Protein AF-A0AAE0YDT4-F1 (afdb_monomer_lite)

Sequence (155 aa):
MASEKLGVQFRASEGLGVQFRAPERLDVQFRASEIDLVYTSWSRETQCTFQGIREIRLQYMASEKLGVQFRESERLGVQFWASERLDVQFRASERLDVQFRAPERFGVHFMEQRDSVYISGHQSDLVTVHGIREIRCTVQGIGETWCTVQGTRET

Structure (mmCIF, N/CA/C/O backbone):
data_AF-A0AAE0YDT4-F1
#
_entry.id   AF-A0AAE0YDT4-F1
#
loop_
_atom_site.group_PDB
_atom_site.id
_atom_site.type_symbol
_atom_site.label_atom_id
_atom_site.label_alt_id
_atom_site.label_comp_id
_atom_site.label_asym_id
_atom_site.label_entity_id
_atom_site.label_seq_id
_atom_site.pdbx_PDB_ins_code
_atom_site.Cartn_x
_atom_site.Cartn_y
_atom_site.Cartn_z
_atom_site.occupancy
_atom_site.B_iso_or_equiv
_atom_site.auth_seq_id
_atom_site.auth_comp_id
_atom_site.auth_asym_id
_atom_site.auth_atom_id
_atom_site.pdbx_PDB_model_num
ATOM 1 N N . MET A 1 1 ? 27.800 11.459 -3.990 1.00 39.94 1 MET A N 1
ATOM 2 C CA . MET A 1 1 ? 26.543 12.217 -3.833 1.00 39.94 1 MET A CA 1
ATOM 3 C C . MET A 1 1 ? 25.911 11.753 -2.537 1.00 39.94 1 MET A C 1
ATOM 5 O O . MET A 1 1 ? 25.868 10.548 -2.325 1.00 39.94 1 MET A O 1
ATOM 9 N N . ALA A 1 2 ? 25.577 12.665 -1.624 1.00 44.59 2 ALA A N 1
ATOM 10 C CA . ALA A 1 2 ? 24.956 12.286 -0.359 1.00 44.59 2 ALA A CA 1
ATOM 11 C C . ALA A 1 2 ? 23.560 11.728 -0.647 1.00 44.59 2 ALA A C 1
ATOM 13 O O . ALA A 1 2 ? 22.778 12.378 -1.334 1.00 44.59 2 ALA A O 1
ATOM 14 N N . SER A 1 3 ? 23.293 10.516 -0.169 1.00 58.56 3 SER A N 1
ATOM 15 C CA . SER A 1 3 ? 21.971 9.911 -0.271 1.00 58.56 3 SER A CA 1
ATOM 16 C C . SER A 1 3 ? 21.029 10.608 0.704 1.00 58.56 3 SER A C 1
ATOM 18 O O . SER A 1 3 ? 21.270 10.590 1.914 1.00 58.56 3 SER A O 1
ATOM 20 N N . GLU A 1 4 ? 19.998 11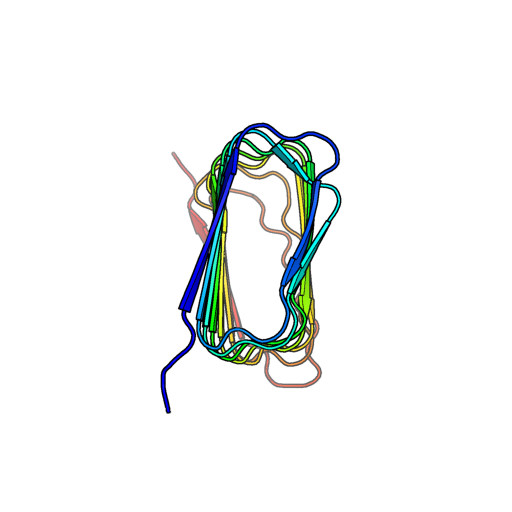.274 0.188 1.00 76.81 4 GLU A N 1
ATOM 21 C CA . GLU A 1 4 ? 19.039 11.998 1.017 1.00 76.81 4 GLU A CA 1
ATOM 22 C C . GLU A 1 4 ? 18.044 11.003 1.624 1.00 76.81 4 GLU A C 1
ATOM 24 O O . GLU A 1 4 ? 17.230 10.388 0.926 1.00 76.81 4 GLU A O 1
ATOM 29 N N . LYS A 1 5 ? 18.144 10.824 2.945 1.00 83.75 5 LYS A N 1
ATOM 30 C CA . LYS A 1 5 ? 17.207 10.028 3.736 1.00 83.75 5 LYS A CA 1
ATOM 31 C C . LYS A 1 5 ? 16.299 10.966 4.516 1.00 83.75 5 LYS A C 1
ATOM 33 O O . LYS A 1 5 ? 16.772 11.694 5.387 1.00 83.75 5 LYS A O 1
ATOM 38 N N . LEU A 1 6 ? 15.000 10.876 4.256 1.00 85.12 6 LEU A N 1
ATOM 39 C CA . LEU A 1 6 ? 13.982 11.618 4.985 1.00 85.12 6 LEU A CA 1
ATOM 40 C C . LEU A 1 6 ? 13.196 10.669 5.894 1.00 85.12 6 LEU A C 1
ATOM 42 O O . LEU A 1 6 ? 12.586 9.708 5.426 1.00 85.12 6 LEU A O 1
ATOM 46 N N . GLY A 1 7 ? 13.231 10.948 7.196 1.00 87.56 7 GLY A N 1
ATOM 47 C CA . GLY A 1 7 ? 12.431 10.264 8.208 1.00 87.56 7 GLY A CA 1
ATOM 48 C C . GLY A 1 7 ? 11.421 11.228 8.818 1.00 87.56 7 GLY A C 1
ATOM 49 O O . GLY A 1 7 ? 11.832 12.257 9.353 1.00 87.56 7 GLY A O 1
ATOM 50 N N . VAL A 1 8 ? 10.124 10.918 8.755 1.00 86.25 8 VAL A N 1
ATOM 51 C CA . VAL A 1 8 ? 9.072 11.778 9.329 1.00 86.25 8 VAL A CA 1
ATOM 52 C C . VAL A 1 8 ? 8.102 10.964 10.174 1.00 86.25 8 VAL A C 1
ATOM 54 O O . VAL A 1 8 ? 7.664 9.884 9.782 1.00 86.25 8 VAL A O 1
ATOM 57 N N . GLN A 1 9 ? 7.743 11.499 11.342 1.00 88.44 9 GLN A N 1
ATOM 58 C CA . GLN A 1 9 ? 6.729 10.913 12.208 1.00 88.44 9 GLN A CA 1
ATOM 59 C C . GLN A 1 9 ? 5.595 11.907 12.455 1.00 88.44 9 GLN A C 1
ATOM 61 O O . GLN A 1 9 ? 5.822 12.994 12.981 1.00 88.44 9 GLN A O 1
ATOM 66 N N . PHE A 1 10 ? 4.371 11.483 12.155 1.00 83.88 10 PHE A N 1
ATOM 67 C CA . PHE A 1 10 ? 3.139 12.182 12.507 1.00 83.88 10 PHE A CA 1
ATOM 68 C C . PHE A 1 10 ? 2.431 11.437 13.642 1.00 83.88 10 PHE A C 1
ATOM 70 O O . PHE A 1 10 ? 2.379 10.202 13.662 1.00 83.88 10 PHE A O 1
ATOM 77 N N . ARG A 1 11 ? 1.901 12.188 14.609 1.00 82.62 11 ARG A N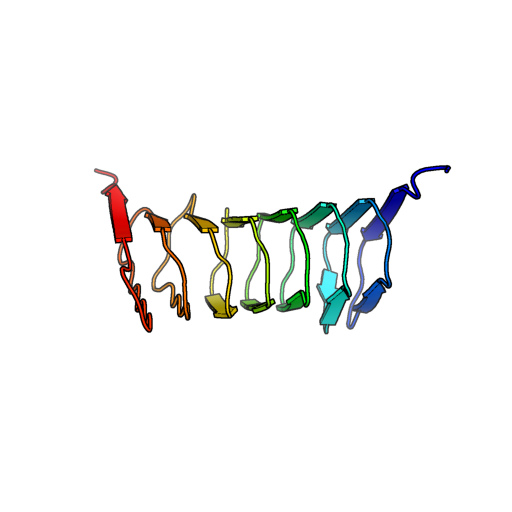 1
ATOM 78 C CA . ARG A 1 11 ? 1.121 11.666 15.738 1.00 82.62 11 ARG A CA 1
ATOM 79 C C . ARG A 1 11 ? -0.118 12.530 15.925 1.00 82.62 11 ARG A C 1
ATOM 81 O O . ARG A 1 11 ? 0.047 13.744 15.948 1.00 82.62 11 ARG A O 1
ATOM 88 N N . ALA A 1 12 ? -1.278 11.908 16.136 1.00 62.91 12 ALA A N 1
ATOM 89 C CA . ALA A 1 12 ? -2.517 12.570 16.557 1.00 62.91 12 ALA A CA 1
ATOM 90 C C . ALA A 1 12 ? -2.894 13.772 15.676 1.00 62.91 12 ALA A C 1
ATOM 92 O O . ALA A 1 12 ? -2.639 14.925 16.020 1.00 62.91 12 ALA A O 1
ATOM 93 N N . SER A 1 13 ? -3.489 13.489 14.519 1.00 67.88 13 SER A N 1
ATOM 94 C CA . SER A 1 13 ? -3.886 14.509 13.544 1.00 67.88 13 SER A CA 1
ATOM 95 C C . SER A 1 13 ? -5.227 14.162 12.913 1.00 67.88 13 SER A C 1
ATOM 97 O O . SER A 1 13 ? -5.415 13.020 12.502 1.00 67.88 13 SER A O 1
ATOM 99 N N . GLU A 1 14 ? -6.108 15.146 12.777 1.00 73.75 14 GLU A N 1
ATOM 100 C CA . GLU A 1 14 ? -7.319 15.051 11.957 1.00 73.75 14 GLU A CA 1
ATOM 101 C C . GLU A 1 14 ? -7.110 15.835 10.655 1.00 73.75 14 GLU A C 1
ATOM 103 O O . GLU A 1 14 ? -6.497 16.906 10.671 1.00 73.75 14 GLU A O 1
ATOM 108 N N . GLY A 1 15 ? -7.573 15.292 9.527 1.00 74.44 15 GLY A N 1
ATOM 109 C CA . GLY A 1 15 ? -7.519 15.967 8.225 1.00 74.44 15 GLY A CA 1
ATOM 110 C C . GLY A 1 15 ? -6.107 16.183 7.665 1.00 74.44 15 GLY A C 1
ATOM 111 O O . GLY A 1 15 ? -5.820 17.202 7.034 1.00 74.44 15 GLY A O 1
ATOM 112 N N . LEU A 1 16 ? -5.165 15.273 7.945 1.00 80.38 16 LEU A N 1
ATOM 113 C CA . LEU A 1 16 ? -3.773 15.468 7.532 1.00 80.38 16 LEU A CA 1
ATOM 114 C C . LEU A 1 16 ? -3.580 15.179 6.032 1.00 80.38 16 LEU A C 1
ATOM 116 O O . LEU A 1 16 ? -3.748 14.046 5.580 1.00 80.38 16 LEU A O 1
ATOM 120 N N . GLY A 1 17 ? -3.133 16.193 5.288 1.00 81.50 17 GLY A N 1
ATOM 121 C CA . GLY A 1 17 ? -2.629 16.064 3.920 1.00 81.50 17 GLY A CA 1
ATOM 122 C C . GLY A 1 17 ? -1.108 16.216 3.864 1.00 81.50 17 GLY A C 1
ATOM 123 O O . GLY A 1 17 ? -0.582 17.251 4.275 1.00 81.50 17 GLY A O 1
ATOM 124 N N . VAL A 1 18 ? -0.385 15.220 3.340 1.00 82.69 18 VAL A N 1
ATOM 125 C CA . VAL A 1 18 ? 1.085 15.278 3.205 1.00 82.69 18 VAL A CA 1
ATOM 126 C C . VAL A 1 18 ? 1.517 14.949 1.783 1.00 82.69 18 VAL A C 1
ATOM 128 O O . VAL A 1 18 ? 1.082 13.954 1.205 1.00 82.69 18 VAL A O 1
ATOM 131 N N . GLN A 1 19 ? 2.428 15.759 1.240 1.00 84.19 19 GLN A N 1
ATOM 132 C CA . GLN A 1 19 ? 3.096 15.491 -0.030 1.00 84.19 19 GLN A CA 1
ATOM 133 C C . GLN A 1 19 ? 4.610 15.371 0.174 1.00 84.19 19 GLN A C 1
ATOM 135 O O . GLN A 1 19 ? 5.264 16.320 0.602 1.00 84.19 19 GLN A O 1
ATOM 140 N N . PHE A 1 20 ? 5.174 14.227 -0.214 1.00 80.69 20 PHE A N 1
ATOM 141 C CA . PHE A 1 20 ? 6.618 14.009 -0.292 1.00 80.69 20 PHE A CA 1
ATOM 142 C C . PHE A 1 20 ? 7.082 14.058 -1.748 1.00 80.69 20 PHE A C 1
ATOM 144 O O . PHE A 1 20 ? 6.493 13.399 -2.612 1.00 80.69 20 PHE A O 1
ATOM 151 N N . ARG A 1 21 ? 8.142 14.830 -2.027 1.00 79.44 21 ARG A N 1
ATOM 152 C CA . ARG A 1 21 ? 8.740 14.926 -3.364 1.00 79.44 21 ARG A CA 1
ATOM 153 C C . ARG A 1 21 ? 10.189 14.457 -3.378 1.00 79.44 21 ARG A C 1
ATOM 155 O O . ARG A 1 21 ? 11.041 15.094 -2.777 1.00 79.44 21 ARG A O 1
ATOM 162 N N . ALA A 1 22 ? 10.432 13.383 -4.120 1.00 66.19 22 ALA A N 1
ATOM 163 C CA . ALA A 1 22 ? 11.746 12.925 -4.571 1.00 66.19 22 ALA A CA 1
ATOM 164 C C . ALA A 1 22 ? 12.853 12.646 -3.525 1.00 66.19 22 ALA A C 1
ATOM 166 O O . ALA A 1 22 ? 14.021 12.855 -3.853 1.00 66.19 22 ALA A O 1
ATOM 167 N N . PRO A 1 23 ? 12.568 12.126 -2.313 1.00 73.50 23 PRO A N 1
ATOM 168 C CA . PRO A 1 23 ? 13.639 11.585 -1.483 1.00 73.50 23 PRO A CA 1
ATOM 169 C C . PRO A 1 23 ? 14.200 10.304 -2.120 1.00 73.50 23 PRO A C 1
ATOM 171 O O . PRO A 1 23 ? 13.448 9.467 -2.629 1.00 73.50 23 PRO A O 1
ATOM 174 N N . GLU A 1 24 ? 15.517 10.102 -2.048 1.00 83.44 24 GLU A N 1
ATOM 175 C CA . GLU A 1 24 ? 16.099 8.819 -2.455 1.00 83.44 24 GLU A CA 1
ATOM 176 C C . GLU A 1 24 ? 15.590 7.704 -1.530 1.00 83.44 24 GLU A C 1
ATOM 178 O O . GLU A 1 24 ? 15.192 6.637 -2.002 1.00 83.44 24 GLU A O 1
ATOM 183 N N . ARG A 1 25 ? 15.516 7.980 -0.219 1.00 85.50 25 ARG A N 1
ATOM 184 C CA . ARG A 1 25 ? 14.902 7.091 0.774 1.00 85.50 25 ARG A CA 1
ATOM 185 C C . ARG A 1 25 ? 13.910 7.827 1.663 1.00 85.50 25 ARG A C 1
ATOM 187 O O . ARG A 1 25 ? 14.267 8.810 2.313 1.00 85.50 25 ARG A O 1
ATOM 194 N N . LEU A 1 26 ? 12.699 7.288 1.751 1.00 86.06 26 LEU A N 1
ATOM 195 C CA . LEU A 1 26 ? 11.616 7.811 2.577 1.00 86.06 26 LEU A CA 1
ATOM 196 C C . LEU A 1 26 ? 11.180 6.782 3.621 1.00 86.06 26 LEU A C 1
ATOM 198 O O . LEU A 1 26 ? 10.819 5.661 3.271 1.00 86.06 26 LEU A O 1
ATOM 202 N N . ASP A 1 27 ? 11.180 7.179 4.889 1.00 88.56 27 ASP A N 1
ATOM 203 C CA . ASP A 1 27 ? 10.601 6.410 5.993 1.00 88.56 27 ASP A CA 1
ATOM 204 C C . ASP A 1 27 ? 9.581 7.288 6.725 1.00 88.56 27 ASP A C 1
ATOM 206 O O . ASP A 1 27 ? 9.932 8.332 7.284 1.00 88.56 27 ASP A O 1
ATOM 210 N N . VAL A 1 28 ? 8.305 6.908 6.674 1.00 86.88 28 VAL A N 1
ATOM 211 C CA . VAL A 1 28 ? 7.219 7.701 7.262 1.00 86.88 28 VAL A CA 1
ATOM 212 C C . VAL A 1 28 ? 6.377 6.854 8.191 1.00 86.88 28 VAL A C 1
ATOM 214 O O . VAL A 1 28 ? 5.944 5.751 7.853 1.00 86.88 28 VAL A O 1
ATOM 217 N N . GLN A 1 29 ? 6.100 7.406 9.368 1.00 88.50 29 GLN A N 1
ATOM 218 C CA . GLN A 1 29 ? 5.248 6.775 10.363 1.00 88.50 29 GLN A CA 1
ATOM 219 C C . GLN A 1 29 ? 4.083 7.683 10.731 1.00 88.50 29 GLN A C 1
ATOM 221 O O . GLN A 1 29 ? 4.284 8.818 11.161 1.00 88.50 29 GLN A O 1
ATOM 226 N N . PHE A 1 30 ? 2.873 7.144 10.641 1.00 85.75 30 PHE A N 1
ATOM 227 C CA . PHE A 1 30 ? 1.648 7.792 11.088 1.00 85.75 30 PHE A CA 1
ATOM 228 C C . PHE A 1 30 ? 1.043 7.009 12.252 1.00 85.75 30 PHE A C 1
ATOM 230 O O . PHE A 1 30 ? 0.925 5.782 12.185 1.00 85.75 30 PHE A O 1
ATOM 237 N N . ARG A 1 31 ? 0.665 7.708 13.327 1.00 84.88 31 ARG A N 1
ATOM 238 C CA . ARG A 1 31 ? 0.027 7.105 14.505 1.00 84.88 31 ARG A CA 1
ATOM 239 C C . ARG A 1 31 ? -1.200 7.889 14.955 1.00 84.88 31 ARG A C 1
ATOM 241 O O . ARG A 1 31 ? -1.072 9.083 15.223 1.00 84.88 31 ARG A O 1
ATOM 248 N N . ALA A 1 32 ? -2.307 7.176 15.172 1.00 66.06 32 ALA A N 1
ATOM 249 C CA . ALA A 1 32 ? -3.550 7.704 15.736 1.00 66.06 32 ALA A CA 1
ATOM 250 C C . ALA A 1 32 ? -4.070 8.928 14.963 1.00 66.06 32 ALA A C 1
ATOM 252 O O . ALA A 1 32 ? -4.245 9.998 15.536 1.00 66.06 32 ALA A O 1
ATOM 253 N N . SER A 1 33 ? -4.244 8.788 13.650 1.00 67.38 33 SER A N 1
ATOM 254 C CA . SER A 1 33 ? -4.577 9.901 12.759 1.00 67.38 33 SER A CA 1
ATOM 255 C C . SER A 1 33 ? -5.792 9.584 11.886 1.00 67.38 33 SER A C 1
ATOM 257 O O . SER A 1 33 ? -5.991 8.438 11.484 1.00 67.38 33 SER A O 1
ATOM 259 N N . GLU A 1 34 ? -6.552 10.618 11.539 1.00 72.69 34 GLU A N 1
ATOM 260 C CA . GLU A 1 34 ? -7.398 10.660 10.345 1.00 72.69 34 GLU A CA 1
ATOM 261 C C . GLU A 1 34 ? -6.606 11.380 9.248 1.00 72.69 34 GLU A C 1
ATOM 263 O O . GLU A 1 34 ? -6.113 12.498 9.440 1.00 72.69 34 GLU A O 1
ATOM 268 N N . ILE A 1 35 ? -6.380 10.694 8.129 1.00 72.75 35 ILE A N 1
ATOM 269 C CA . ILE A 1 35 ? -5.452 11.141 7.090 1.00 72.75 35 ILE A CA 1
ATOM 270 C C . ILE A 1 35 ? -6.223 11.295 5.788 1.00 72.75 35 ILE A C 1
ATOM 272 O O . ILE A 1 35 ? -6.629 10.311 5.176 1.00 72.75 35 ILE A O 1
ATOM 276 N N . ASP A 1 36 ? -6.368 12.529 5.323 1.00 71.44 36 ASP A N 1
ATOM 277 C CA . ASP A 1 36 ? -7.122 12.804 4.101 1.00 71.44 36 ASP A CA 1
ATOM 278 C C . ASP A 1 36 ? -6.395 12.279 2.868 1.00 71.44 36 ASP A C 1
ATOM 280 O O . ASP A 1 36 ? -7.008 11.658 1.996 1.00 71.44 36 ASP A O 1
ATOM 284 N N . LEU A 1 37 ? -5.086 12.542 2.781 1.00 71.75 37 LEU A N 1
ATOM 285 C CA . LEU A 1 37 ? -4.266 12.115 1.656 1.00 71.75 37 LEU A CA 1
ATOM 286 C C . LEU A 1 37 ? -2.776 12.104 2.004 1.00 71.75 37 LEU A C 1
ATOM 288 O O . LEU A 1 37 ? -2.205 13.135 2.364 1.00 71.75 37 LEU A O 1
ATOM 292 N N . VAL A 1 38 ? -2.109 10.974 1.770 1.00 76.88 38 VAL A N 1
ATOM 293 C CA . VAL A 1 38 ? -0.650 10.974 1.577 1.00 76.88 38 VAL A CA 1
ATOM 294 C C . VAL A 1 38 ? -0.353 10.772 0.105 1.00 76.88 38 VAL A C 1
ATOM 296 O O . VAL A 1 38 ? -0.817 9.811 -0.514 1.00 76.88 38 VAL A O 1
ATOM 299 N N . TYR A 1 39 ? 0.447 11.684 -0.430 1.00 74.25 39 TYR A N 1
ATOM 300 C CA . TYR A 1 39 ? 0.966 11.620 -1.780 1.00 74.25 39 TYR A CA 1
ATOM 301 C C . TYR A 1 39 ? 2.487 11.524 -1.750 1.00 74.25 39 TYR A C 1
ATOM 303 O O . TYR A 1 39 ? 3.167 12.353 -1.138 1.00 74.25 39 TYR A O 1
ATOM 311 N N . THR A 1 40 ? 3.039 10.567 -2.487 1.00 70.31 40 THR A N 1
ATOM 312 C CA . THR A 1 40 ? 4.484 10.494 -2.721 1.00 70.31 40 THR A CA 1
ATOM 313 C C . THR A 1 40 ? 4.776 10.468 -4.214 1.00 70.31 40 THR A C 1
ATOM 315 O O . THR A 1 40 ? 4.218 9.650 -4.953 1.00 70.31 40 THR A O 1
ATOM 318 N N . SER A 1 41 ? 5.687 11.333 -4.663 1.00 73.25 41 SER A N 1
ATOM 319 C CA . SER A 1 41 ? 6.291 11.197 -5.993 1.00 73.25 41 SER A CA 1
ATOM 320 C C . SER A 1 41 ? 7.402 10.137 -5.994 1.00 73.25 41 SER A C 1
ATOM 322 O O . SER A 1 41 ? 7.656 9.517 -4.965 1.00 73.25 41 SER A O 1
ATOM 324 N N . TRP A 1 42 ? 8.087 9.985 -7.136 1.00 75.19 42 TRP A N 1
ATOM 325 C CA . TRP A 1 42 ? 9.192 9.038 -7.331 1.00 75.19 42 TRP A CA 1
ATOM 326 C C . TRP A 1 42 ? 10.181 9.003 -6.162 1.00 75.19 42 TRP A C 1
ATOM 328 O O . TRP A 1 42 ? 10.632 10.054 -5.714 1.00 75.19 42 TRP A O 1
ATOM 338 N N . SER A 1 43 ? 10.528 7.802 -5.711 1.00 76.88 43 SER A N 1
ATOM 339 C CA . SER A 1 43 ? 11.579 7.527 -4.731 1.00 76.88 43 SER A CA 1
ATOM 340 C C . SER A 1 43 ? 12.288 6.225 -5.094 1.00 76.88 43 SER A C 1
ATOM 342 O O . SER A 1 43 ? 11.716 5.358 -5.761 1.00 76.88 43 SER A O 1
ATOM 344 N N . ARG A 1 44 ? 13.519 6.038 -4.615 1.00 83.94 44 ARG A N 1
ATOM 345 C CA . ARG A 1 44 ? 14.180 4.740 -4.774 1.00 83.94 44 ARG A CA 1
ATOM 346 C C . ARG A 1 44 ? 13.582 3.707 -3.829 1.00 83.94 44 ARG A C 1
ATOM 348 O O . ARG A 1 44 ? 13.269 2.588 -4.216 1.00 83.94 44 ARG A O 1
ATOM 355 N N . GLU A 1 45 ? 13.419 4.104 -2.575 1.00 85.38 45 GLU A N 1
ATOM 356 C CA . GLU A 1 45 ? 12.885 3.245 -1.531 1.00 85.38 45 GLU A CA 1
ATOM 357 C C . GLU A 1 45 ? 11.920 4.032 -0.654 1.00 85.38 45 GLU A C 1
ATOM 359 O O . GLU A 1 45 ? 12.221 5.137 -0.191 1.00 85.38 45 GLU A O 1
ATOM 364 N N . THR A 1 46 ? 10.743 3.468 -0.418 1.00 85.75 46 THR A N 1
ATOM 365 C CA . THR A 1 46 ? 9.758 4.041 0.495 1.00 85.75 46 THR A CA 1
ATOM 366 C C . THR A 1 46 ? 9.228 2.983 1.435 1.00 85.75 46 THR A C 1
ATOM 368 O O . THR A 1 46 ? 8.772 1.924 1.012 1.00 85.75 46 THR A O 1
ATOM 371 N N . GLN A 1 47 ? 9.292 3.304 2.722 1.00 87.31 47 GLN A N 1
ATOM 372 C CA . GLN A 1 47 ? 8.684 2.543 3.796 1.00 87.31 47 GLN A CA 1
ATOM 373 C C . GLN A 1 47 ? 7.662 3.434 4.489 1.00 87.31 47 GLN A C 1
ATOM 375 O O . GLN A 1 47 ? 7.962 4.563 4.882 1.00 87.31 47 GLN A O 1
ATOM 380 N N . CYS A 1 48 ? 6.431 2.951 4.603 1.00 86.25 48 CYS A N 1
ATOM 381 C CA . CYS A 1 48 ? 5.364 3.669 5.286 1.00 86.25 48 CYS A CA 1
ATOM 382 C C . CYS A 1 48 ? 4.669 2.753 6.288 1.00 86.25 48 CYS A C 1
ATOM 384 O O . CYS A 1 48 ? 4.236 1.653 5.947 1.00 86.25 48 CYS A O 1
ATOM 386 N N . THR A 1 49 ? 4.556 3.219 7.530 1.00 88.19 49 THR A N 1
ATOM 387 C CA . THR A 1 49 ? 3.831 2.513 8.590 1.00 88.19 49 THR A CA 1
ATOM 388 C C . THR A 1 49 ? 2.675 3.361 9.092 1.00 88.19 49 THR A C 1
ATOM 390 O O . THR A 1 49 ? 2.862 4.501 9.515 1.00 88.19 49 THR A O 1
ATOM 393 N N . PHE A 1 50 ? 1.491 2.764 9.105 1.00 85.50 50 PHE A N 1
ATOM 394 C CA . PHE A 1 50 ? 0.253 3.362 9.582 1.00 85.50 50 PHE A CA 1
ATOM 395 C C . PHE A 1 50 ? -0.248 2.571 10.787 1.00 85.50 50 PHE A C 1
ATOM 397 O O . PHE A 1 50 ? -0.371 1.347 10.706 1.00 85.50 50 PHE A O 1
ATOM 404 N N . GLN A 1 51 ? -0.503 3.253 11.907 1.00 87.44 51 GLN A N 1
ATOM 405 C CA . GLN A 1 51 ? -0.984 2.622 13.134 1.00 87.44 51 GLN A CA 1
ATOM 406 C C . GLN A 1 51 ? -2.194 3.349 13.730 1.00 87.44 51 GLN A C 1
ATOM 408 O O . GL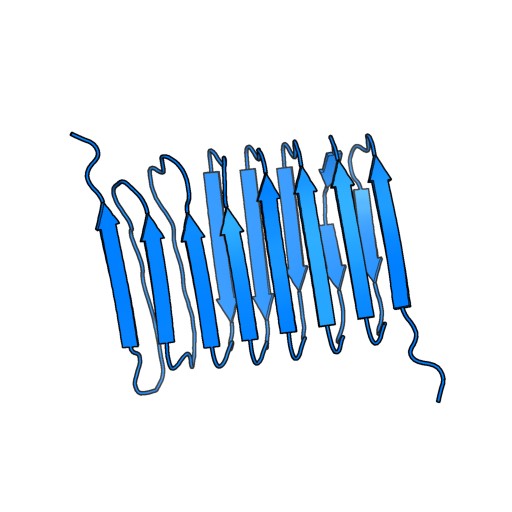N A 1 51 ? -2.100 4.542 14.021 1.00 87.44 51 GLN A O 1
ATOM 413 N N . GLY A 1 52 ? -3.288 2.623 13.978 1.00 83.00 52 GLY A N 1
ATOM 414 C CA . GLY A 1 52 ? -4.496 3.164 14.610 1.00 83.00 52 GLY A CA 1
ATOM 415 C C . GLY A 1 52 ? -5.159 4.250 13.762 1.00 83.00 52 GLY A C 1
ATOM 416 O O . GLY A 1 52 ? -5.388 5.356 14.245 1.00 83.00 52 GLY A O 1
ATOM 417 N N . ILE A 1 53 ? -5.372 3.973 12.476 1.00 82.06 53 ILE A N 1
ATOM 418 C CA . ILE A 1 53 ? -5.877 4.946 11.498 1.00 82.06 53 ILE A CA 1
ATOM 419 C C . ILE A 1 53 ? -7.355 4.690 11.213 1.00 82.06 53 ILE A C 1
ATOM 421 O O . ILE A 1 53 ? -7.713 3.614 10.745 1.00 82.06 53 ILE A O 1
ATOM 425 N N . ARG A 1 54 ? -8.230 5.671 11.441 1.00 79.00 54 ARG A N 1
ATOM 426 C CA . ARG A 1 54 ? -9.667 5.475 11.174 1.00 79.00 54 ARG A CA 1
ATOM 427 C C . ARG A 1 54 ? -9.979 5.514 9.685 1.00 79.00 54 ARG A C 1
ATOM 429 O O . ARG A 1 54 ? -10.523 4.557 9.142 1.00 79.00 54 ARG A O 1
ATOM 436 N N . GLU A 1 55 ? -9.575 6.584 9.011 1.00 80.25 55 GLU A N 1
ATOM 437 C CA . GLU A 1 55 ? -9.733 6.726 7.566 1.00 80.25 55 GLU A CA 1
ATOM 438 C C . GLU A 1 55 ? -8.432 7.187 6.923 1.00 80.25 55 GLU A C 1
ATOM 440 O O . GLU A 1 55 ? -7.722 8.044 7.462 1.00 80.25 55 GLU A O 1
ATOM 445 N N . ILE A 1 56 ? -8.125 6.593 5.768 1.00 79.31 56 ILE A N 1
ATOM 446 C CA . ILE A 1 56 ? -7.013 7.038 4.943 1.00 79.31 56 ILE A CA 1
ATOM 447 C C . ILE A 1 56 ? -7.241 6.859 3.451 1.00 79.31 56 ILE A C 1
ATOM 449 O O . ILE A 1 56 ? -7.738 5.822 2.996 1.00 79.31 56 ILE A O 1
ATOM 453 N N . ARG A 1 57 ? -6.777 7.857 2.689 1.00 81.56 57 ARG A N 1
ATOM 454 C CA . ARG A 1 57 ? -6.525 7.723 1.252 1.00 81.56 57 ARG A CA 1
ATOM 455 C C . ARG A 1 57 ? -5.042 7.853 0.951 1.00 81.56 57 ARG A C 1
ATOM 457 O O . ARG A 1 57 ? -4.379 8.792 1.385 1.00 81.56 57 ARG A O 1
ATOM 464 N N . LEU A 1 58 ? -4.517 6.905 0.186 1.00 78.25 58 LEU A N 1
ATOM 465 C CA . LEU A 1 58 ? -3.109 6.891 -0.202 1.00 78.25 58 LEU A CA 1
ATOM 466 C C . LEU A 1 58 ? -2.961 6.834 -1.710 1.00 78.25 58 LEU A C 1
ATOM 468 O O . LEU A 1 58 ? -3.618 6.031 -2.375 1.00 78.25 58 LEU A O 1
ATOM 472 N N . GLN A 1 59 ? -2.053 7.661 -2.223 1.00 80.88 59 GLN A N 1
ATOM 473 C CA . GLN A 1 59 ? -1.636 7.638 -3.617 1.00 80.88 59 GLN A CA 1
ATOM 474 C C . GLN A 1 59 ? -0.111 7.624 -3.702 1.00 80.88 59 GLN A C 1
ATOM 476 O O . GLN A 1 59 ? 0.562 8.615 -3.413 1.00 80.88 59 GLN A O 1
ATOM 481 N N . TYR A 1 60 ? 0.427 6.489 -4.138 1.00 76.38 60 TYR A N 1
ATOM 482 C CA . TYR A 1 60 ? 1.851 6.326 -4.420 1.00 76.38 60 TYR A CA 1
ATOM 483 C C . TYR A 1 60 ? 2.045 6.273 -5.930 1.00 76.38 60 TYR A C 1
ATOM 485 O O . TYR A 1 60 ? 1.432 5.431 -6.583 1.00 76.38 60 TYR A O 1
ATOM 493 N N . MET A 1 61 ? 2.861 7.178 -6.482 1.00 70.94 61 MET A N 1
ATOM 494 C CA . MET A 1 61 ? 2.965 7.346 -7.937 1.00 70.94 61 MET A CA 1
ATOM 495 C C . MET A 1 61 ? 4.101 6.579 -8.613 1.00 70.94 61 MET A C 1
ATOM 497 O O . MET A 1 61 ? 3.933 6.188 -9.763 1.00 70.94 61 MET A O 1
ATOM 501 N N . ALA A 1 62 ? 5.260 6.437 -7.962 1.00 67.50 62 ALA A N 1
ATOM 502 C CA . ALA A 1 62 ? 6.371 5.661 -8.508 1.00 67.50 62 ALA A CA 1
ATOM 503 C C . ALA A 1 62 ? 7.404 5.300 -7.433 1.00 67.50 62 ALA A C 1
ATOM 505 O O . ALA A 1 62 ? 7.775 6.157 -6.630 1.00 67.50 62 ALA A O 1
ATOM 506 N N . SER A 1 63 ? 7.905 4.063 -7.437 1.00 72.25 63 SER A N 1
ATOM 507 C CA . SER A 1 63 ? 9.064 3.662 -6.624 1.00 72.25 63 SER A CA 1
ATOM 508 C C . SER A 1 63 ? 9.730 2.390 -7.155 1.00 72.25 63 SER A C 1
ATOM 510 O O . SER A 1 63 ? 9.019 1.488 -7.599 1.00 72.25 63 SER A O 1
ATOM 512 N N . GLU A 1 64 ? 11.063 2.263 -7.058 1.00 79.94 64 GLU A N 1
ATOM 513 C CA . GLU A 1 64 ? 11.720 0.956 -7.290 1.00 79.94 64 GLU A CA 1
ATOM 514 C C . GLU A 1 64 ? 11.242 -0.057 -6.230 1.00 79.94 64 GLU A C 1
ATOM 516 O O . GLU A 1 64 ? 10.924 -1.205 -6.545 1.00 79.94 64 GLU A O 1
ATOM 521 N N . LYS A 1 65 ? 11.157 0.368 -4.959 1.00 83.06 65 LYS A N 1
ATOM 522 C CA . LYS A 1 65 ? 10.717 -0.476 -3.840 1.00 83.06 65 LYS A CA 1
ATOM 523 C C . LYS A 1 65 ? 9.788 0.265 -2.894 1.00 83.06 65 LYS A C 1
ATOM 525 O O . LYS A 1 65 ? 10.211 1.179 -2.181 1.00 83.06 65 LYS A O 1
ATOM 530 N N . LEU A 1 66 ? 8.560 -0.227 -2.796 1.00 84.19 66 LEU A N 1
ATOM 531 C CA . LEU A 1 66 ? 7.559 0.287 -1.875 1.00 84.19 66 LEU A CA 1
ATOM 532 C C . LEU A 1 66 ? 7.130 -0.794 -0.880 1.00 84.19 66 LEU A C 1
ATOM 534 O O . LEU A 1 66 ? 6.593 -1.831 -1.263 1.00 84.19 66 LEU A O 1
ATOM 538 N N . GLY A 1 67 ? 7.374 -0.530 0.403 1.00 85.19 67 GLY A N 1
ATOM 539 C CA . GLY A 1 67 ? 6.844 -1.302 1.520 1.00 85.19 67 GLY A CA 1
ATOM 540 C C . GLY A 1 67 ? 5.806 -0.487 2.281 1.00 85.19 67 GLY A C 1
ATOM 541 O O . GLY A 1 67 ? 6.090 0.631 2.723 1.00 85.19 67 GLY A O 1
ATOM 542 N N . VAL A 1 68 ? 4.603 -1.035 2.448 1.00 84.38 68 VAL A N 1
ATOM 543 C CA . VAL A 1 68 ? 3.551 -0.382 3.236 1.00 84.38 68 VAL A CA 1
ATOM 544 C C . VAL A 1 68 ? 2.960 -1.340 4.255 1.00 84.38 68 VAL A C 1
ATOM 546 O O . VAL A 1 68 ? 2.539 -2.447 3.923 1.00 84.38 68 VAL A O 1
ATOM 549 N N . GLN A 1 69 ? 2.895 -0.893 5.508 1.00 86.19 69 GLN A N 1
ATOM 550 C CA . GLN A 1 69 ? 2.314 -1.661 6.598 1.00 86.19 69 GLN A CA 1
ATOM 551 C C . GLN A 1 69 ? 1.186 -0.897 7.288 1.00 86.19 69 GLN A C 1
ATOM 553 O O . GLN A 1 69 ? 1.380 0.216 7.777 1.00 86.19 69 GLN A O 1
ATOM 558 N N . PHE A 1 70 ? 0.037 -1.558 7.415 1.00 82.44 70 PHE A N 1
ATOM 559 C CA . PHE A 1 70 ? -1.113 -1.075 8.172 1.00 82.44 70 PHE A CA 1
ATOM 560 C C . PHE A 1 70 ? -1.339 -1.944 9.407 1.00 82.44 70 PHE A C 1
ATOM 562 O O . PHE A 1 70 ? -1.499 -3.169 9.318 1.00 82.44 70 PHE A O 1
ATOM 569 N N . ARG A 1 71 ? -1.340 -1.301 10.574 1.00 83.00 71 ARG A N 1
ATOM 570 C CA . ARG A 1 71 ? -1.612 -1.906 11.878 1.00 83.00 71 ARG A CA 1
ATOM 571 C C . ARG A 1 71 ? -2.834 -1.218 12.471 1.00 83.00 71 ARG A C 1
ATOM 573 O O . ARG A 1 71 ? -2.715 -0.085 12.907 1.00 83.00 71 ARG A O 1
ATOM 580 N N . GLU A 1 72 ? -3.973 -1.901 12.493 1.00 77.50 72 GLU A N 1
ATOM 581 C CA . GLU A 1 72 ? -5.242 -1.363 13.009 1.00 77.50 72 GLU A CA 1
ATOM 582 C C . GLU A 1 72 ? -5.726 -0.167 12.182 1.00 77.50 72 GLU A C 1
ATOM 584 O O . GLU A 1 72 ? -5.290 0.976 12.339 1.00 77.50 72 GLU A O 1
ATOM 589 N N . SER A 1 73 ? -6.612 -0.444 11.231 1.00 74.38 73 SER A N 1
ATOM 590 C CA . SER A 1 73 ? -7.285 0.585 10.448 1.00 74.38 73 SER A CA 1
ATOM 591 C C . SER A 1 73 ? -8.777 0.288 10.312 1.00 74.38 73 SER A C 1
ATOM 593 O O . SER A 1 73 ? -9.169 -0.870 10.321 1.00 74.38 73 SER A O 1
ATOM 595 N N . GLU A 1 74 ? -9.648 1.287 10.210 1.00 71.75 74 GLU A N 1
ATOM 596 C CA . GLU A 1 74 ? -11.084 1.009 10.012 1.00 71.75 74 GLU A CA 1
ATOM 597 C C . GLU A 1 74 ? -11.414 0.994 8.517 1.00 71.75 74 GLU A C 1
ATOM 599 O O . GLU A 1 74 ? -11.892 -0.012 7.985 1.00 71.75 74 GLU A O 1
ATOM 604 N N . ARG A 1 75 ? -11.111 2.090 7.810 1.00 74.31 75 ARG A N 1
ATOM 605 C CA . ARG A 1 75 ? -11.429 2.275 6.389 1.00 74.31 75 ARG A CA 1
ATOM 606 C C . ARG A 1 75 ? -10.209 2.722 5.606 1.00 74.31 75 ARG A C 1
ATOM 608 O O . ARG A 1 75 ? -9.597 3.745 5.904 1.00 74.31 75 ARG A O 1
ATOM 615 N N . LEU A 1 76 ? -9.901 1.976 4.556 1.00 73.50 76 LEU A N 1
ATOM 616 C CA . LEU A 1 76 ? -8.695 2.200 3.784 1.00 73.50 76 LEU A CA 1
ATOM 617 C C . LEU A 1 76 ? -8.982 2.203 2.284 1.00 73.50 76 LEU A C 1
ATOM 619 O O . LEU A 1 76 ? -9.501 1.222 1.754 1.00 73.50 76 LEU A O 1
ATOM 623 N N . GLY A 1 77 ? -8.621 3.298 1.616 1.00 75.88 77 GLY A N 1
ATOM 624 C CA . GLY A 1 77 ? -8.604 3.401 0.159 1.00 75.88 77 GLY A CA 1
ATOM 625 C C . GLY A 1 77 ? -7.182 3.649 -0.329 1.00 75.88 77 GLY A C 1
ATOM 626 O O . GLY A 1 77 ? -6.602 4.692 -0.029 1.00 75.88 77 GLY A O 1
ATOM 627 N N . VAL A 1 78 ? -6.595 2.715 -1.075 1.00 74.44 78 VAL A N 1
ATOM 628 C CA . VAL A 1 78 ? -5.197 2.849 -1.510 1.00 74.44 78 VAL A CA 1
ATOM 629 C C . VAL A 1 78 ? -5.043 2.608 -2.994 1.00 74.44 78 VAL A C 1
ATOM 631 O O . VAL A 1 78 ? -5.551 1.634 -3.543 1.00 74.44 78 VAL A O 1
ATOM 634 N N . GLN A 1 79 ? -4.295 3.503 -3.631 1.00 76.19 79 GLN A N 1
ATOM 635 C CA . GLN A 1 79 ? -3.903 3.386 -5.021 1.00 76.19 79 GLN A CA 1
ATOM 636 C C . GLN A 1 79 ? -2.384 3.402 -5.138 1.00 76.19 79 GLN A C 1
ATOM 638 O O . GLN A 1 79 ? -1.716 4.370 -4.763 1.00 76.19 79 GLN A O 1
ATOM 643 N N . PHE A 1 80 ? -1.851 2.324 -5.698 1.00 74.75 80 PHE A N 1
ATOM 644 C CA . PHE A 1 80 ? -0.440 2.196 -6.026 1.00 74.75 80 PHE A CA 1
ATOM 645 C C . PHE A 1 80 ? -0.267 2.257 -7.536 1.00 74.75 80 PHE A C 1
ATOM 647 O O . PHE A 1 80 ? -0.881 1.473 -8.260 1.00 74.75 80 PHE A O 1
ATOM 654 N N . TRP A 1 81 ? 0.579 3.165 -8.004 1.00 73.19 81 TRP A N 1
ATOM 655 C CA . TRP A 1 81 ? 0.928 3.321 -9.407 1.00 73.19 81 TRP A CA 1
ATOM 656 C C . TRP A 1 81 ? 2.417 3.029 -9.606 1.00 73.19 81 TRP A C 1
ATOM 658 O O . TRP A 1 81 ? 3.244 3.480 -8.817 1.00 73.19 81 TRP A O 1
ATOM 668 N N . ALA A 1 82 ? 2.725 2.273 -10.664 1.00 62.72 82 ALA A N 1
ATOM 669 C CA . ALA A 1 82 ? 4.056 2.088 -11.244 1.00 62.72 82 ALA A CA 1
ATOM 670 C C . ALA A 1 82 ? 5.179 1.819 -10.222 1.00 62.72 82 ALA A C 1
ATOM 672 O O . ALA A 1 82 ? 5.979 2.698 -9.897 1.00 62.72 82 ALA A O 1
ATOM 673 N N . SER A 1 83 ? 5.276 0.581 -9.734 1.00 68.38 83 SER A N 1
ATOM 674 C CA . SER A 1 83 ? 6.397 0.154 -8.890 1.00 68.38 83 SER A CA 1
ATOM 675 C C . SER A 1 83 ? 7.006 -1.149 -9.391 1.00 68.38 83 SER A C 1
ATOM 677 O O . SER A 1 83 ? 6.277 -2.081 -9.718 1.00 68.38 83 SER A O 1
ATOM 679 N N . GLU A 1 84 ? 8.338 -1.242 -9.428 1.00 73.06 84 GLU A N 1
ATOM 680 C CA . GLU A 1 84 ? 8.999 -2.508 -9.781 1.00 73.06 84 GLU A CA 1
ATOM 681 C C . GLU A 1 84 ? 8.687 -3.586 -8.732 1.00 73.06 84 GLU A C 1
ATOM 683 O O . GLU A 1 84 ? 8.427 -4.746 -9.064 1.00 73.06 84 GLU A O 1
ATOM 688 N N . ARG A 1 85 ? 8.700 -3.209 -7.443 1.00 76.31 85 ARG A N 1
ATOM 689 C CA . ARG A 1 85 ? 8.406 -4.111 -6.325 1.00 76.31 85 ARG A CA 1
ATOM 690 C C . ARG A 1 85 ? 7.555 -3.449 -5.259 1.00 76.31 85 ARG A C 1
ATOM 692 O O . ARG A 1 85 ? 7.980 -2.496 -4.605 1.00 76.31 85 ARG A O 1
ATOM 699 N N . LEU A 1 86 ? 6.409 -4.067 -5.011 1.00 78.19 86 LEU A N 1
ATOM 700 C CA . LEU A 1 86 ? 5.456 -3.640 -4.003 1.00 78.19 86 LEU A CA 1
ATOM 701 C C . LEU A 1 86 ? 5.170 -4.762 -3.002 1.00 78.19 86 LEU A C 1
ATOM 703 O O . LEU A 1 86 ? 4.748 -5.850 -3.389 1.00 78.19 86 LEU A O 1
ATOM 707 N N . ASP A 1 87 ? 5.375 -4.483 -1.718 1.00 80.88 87 ASP A N 1
ATOM 708 C CA . ASP A 1 87 ? 4.955 -5.350 -0.614 1.00 80.88 87 ASP A CA 1
ATOM 709 C C . ASP A 1 87 ? 4.005 -4.574 0.301 1.00 80.88 87 ASP A C 1
ATOM 711 O O . ASP A 1 87 ? 4.346 -3.507 0.825 1.00 80.88 87 ASP A O 1
ATOM 715 N N . VAL A 1 88 ? 2.790 -5.097 0.464 1.00 78.56 88 VAL A N 1
ATOM 716 C CA . VAL A 1 88 ? 1.760 -4.482 1.301 1.00 78.56 88 VAL A CA 1
ATOM 717 C C . VAL A 1 88 ? 1.260 -5.477 2.333 1.00 78.56 88 VAL A C 1
ATOM 719 O O . VAL A 1 88 ? 0.771 -6.561 2.008 1.00 78.56 88 VAL A O 1
ATOM 722 N N . GLN A 1 89 ? 1.327 -5.071 3.598 1.00 79.31 89 GLN A N 1
ATOM 723 C CA . GLN A 1 89 ? 0.907 -5.887 4.729 1.00 79.31 89 GLN A CA 1
ATOM 724 C C . GLN A 1 89 ? -0.229 -5.227 5.500 1.00 79.31 89 GLN A C 1
ATOM 726 O O . GLN A 1 89 ? -0.114 -4.096 5.981 1.00 79.31 89 GLN A O 1
ATOM 731 N N . PHE A 1 90 ? -1.299 -5.989 5.703 1.00 76.31 90 PHE A N 1
ATOM 732 C CA . PHE A 1 90 ? -2.458 -5.595 6.489 1.00 76.31 90 PHE A CA 1
ATOM 733 C C . PHE A 1 90 ? -2.598 -6.519 7.697 1.00 76.31 90 PHE A C 1
ATOM 735 O O . PHE A 1 90 ? -2.848 -7.715 7.537 1.00 76.31 90 PHE A O 1
ATOM 742 N N . ARG A 1 91 ? -2.479 -5.969 8.913 1.00 74.88 91 ARG A N 1
ATOM 743 C CA . ARG A 1 91 ? -2.789 -6.717 10.144 1.00 74.88 91 ARG A CA 1
ATOM 744 C C . ARG A 1 91 ? -4.281 -6.678 10.454 1.00 74.88 91 ARG A C 1
ATOM 746 O O . ARG A 1 91 ? -4.986 -7.602 10.080 1.00 74.88 91 ARG A O 1
ATOM 753 N N . ALA A 1 92 ? -4.797 -5.563 10.953 1.00 67.00 92 ALA A N 1
ATOM 754 C CA . ALA A 1 92 ? -6.211 -5.389 11.303 1.00 67.00 92 ALA A CA 1
ATOM 755 C C . ALA A 1 92 ? -6.837 -4.251 10.472 1.00 67.00 92 ALA A C 1
ATOM 757 O O . ALA A 1 92 ? -6.285 -3.154 10.459 1.00 67.00 92 ALA A O 1
ATOM 758 N N . SER A 1 93 ? -7.921 -4.519 9.736 1.00 65.56 93 SER A N 1
ATOM 759 C CA . SER A 1 93 ? -8.617 -3.589 8.836 1.00 65.56 93 SER A CA 1
ATOM 760 C C . SER A 1 93 ? -10.070 -4.019 8.619 1.00 65.56 93 SER A C 1
ATOM 762 O O . SER A 1 93 ? -10.296 -5.111 8.107 1.00 65.56 93 SER A O 1
ATOM 764 N N . GLU A 1 94 ? -11.061 -3.191 8.942 1.00 64.44 94 GLU A N 1
ATOM 765 C CA . GLU A 1 94 ? -12.468 -3.595 8.747 1.00 64.44 94 GLU A CA 1
ATOM 766 C C . GLU A 1 94 ? -12.910 -3.511 7.282 1.00 64.44 94 GLU A C 1
ATOM 768 O O . GLU A 1 94 ? -13.541 -4.429 6.758 1.00 64.44 94 GLU A O 1
ATOM 773 N N . ARG A 1 95 ? -12.568 -2.416 6.591 1.00 68.38 95 ARG A N 1
ATOM 774 C CA . ARG A 1 95 ? -12.911 -2.185 5.182 1.00 68.38 95 ARG A CA 1
ATOM 775 C C . ARG A 1 95 ? -11.706 -1.745 4.376 1.00 68.38 95 ARG A C 1
ATOM 777 O O . ARG A 1 95 ? -11.000 -0.810 4.752 1.00 68.38 95 ARG A O 1
ATOM 784 N N . LEU A 1 96 ? -11.526 -2.399 3.235 1.00 68.12 96 LEU A N 1
ATOM 785 C CA . LEU A 1 96 ? -10.363 -2.223 2.393 1.00 68.12 96 LEU A CA 1
ATOM 786 C C . LEU A 1 96 ? -10.748 -2.170 0.914 1.00 68.12 96 LEU A C 1
ATOM 788 O O . LEU A 1 96 ? -11.331 -3.117 0.390 1.00 68.12 96 LEU A O 1
ATOM 792 N N . ASP A 1 97 ? -10.343 -1.095 0.251 1.00 69.88 97 ASP A N 1
ATOM 79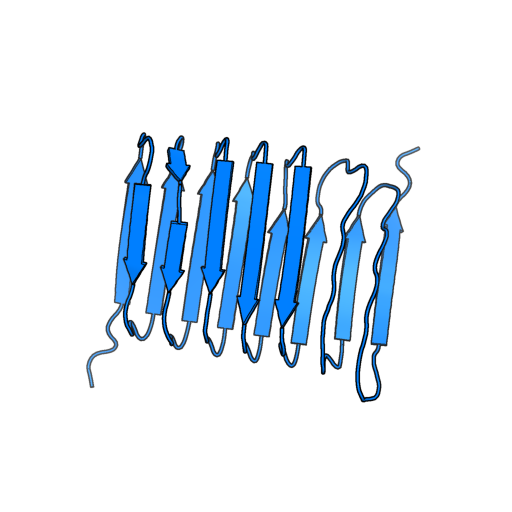3 C CA . ASP A 1 97 ? -10.333 -0.973 -1.202 1.00 69.88 97 ASP A CA 1
ATOM 794 C C . ASP A 1 97 ? -8.899 -0.672 -1.656 1.00 69.88 97 ASP A C 1
ATOM 796 O O . ASP A 1 97 ? -8.322 0.358 -1.290 1.00 69.88 97 ASP A O 1
ATOM 800 N N . VAL A 1 98 ? -8.290 -1.601 -2.400 1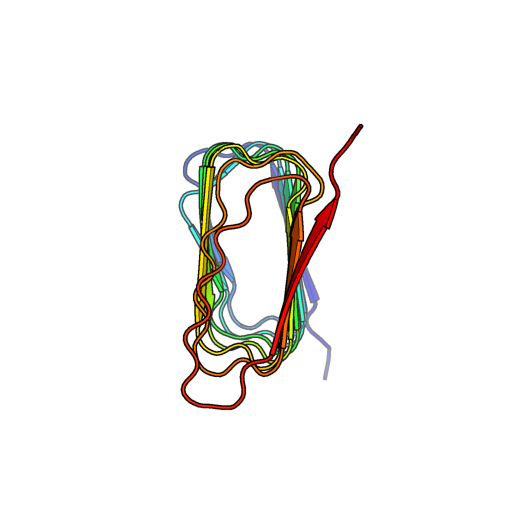.00 69.38 98 VAL A N 1
ATOM 801 C CA . VAL A 1 98 ? -6.923 -1.444 -2.906 1.00 69.38 98 VAL A CA 1
ATOM 802 C C . VAL A 1 98 ? -6.898 -1.646 -4.406 1.00 69.38 98 VAL A C 1
ATOM 804 O O . VAL A 1 98 ? -7.293 -2.679 -4.943 1.00 69.38 98 VAL A O 1
ATOM 807 N N . GLN A 1 99 ? -6.344 -0.659 -5.093 1.00 69.12 99 GLN A N 1
ATOM 808 C CA . GLN A 1 99 ? -6.095 -0.726 -6.516 1.00 69.12 99 GLN A CA 1
ATOM 809 C C . GLN A 1 99 ? -4.596 -0.651 -6.792 1.00 69.12 99 GLN A C 1
ATOM 811 O O . GLN A 1 99 ? -3.898 0.245 -6.315 1.00 69.12 99 GLN A O 1
ATOM 816 N N . PHE A 1 100 ? -4.117 -1.572 -7.623 1.00 69.62 100 PHE A N 1
ATOM 817 C CA . PHE A 1 100 ? -2.743 -1.605 -8.092 1.00 69.62 100 PHE A CA 1
ATOM 818 C C . PHE A 1 100 ? -2.733 -1.332 -9.598 1.00 69.62 100 PHE A C 1
ATOM 820 O O . PHE A 1 100 ? -3.459 -1.951 -10.371 1.00 69.62 100 PHE A O 1
ATOM 827 N N . ARG A 1 101 ? -1.932 -0.377 -10.058 1.00 67.75 101 ARG A N 1
ATOM 828 C CA . ARG A 1 101 ? -1.809 -0.054 -11.483 1.00 67.75 101 ARG A CA 1
ATOM 829 C C . ARG A 1 101 ? -0.353 -0.158 -11.902 1.00 67.75 101 ARG A C 1
ATOM 831 O O . ARG A 1 101 ? 0.475 0.628 -11.454 1.00 67.75 101 ARG A O 1
ATOM 838 N N . ALA A 1 102 ? -0.073 -1.129 -12.770 1.00 62.19 102 ALA A N 1
ATOM 839 C CA . ALA A 1 102 ? 1.241 -1.385 -13.350 1.00 62.19 102 ALA A CA 1
ATOM 840 C C . ALA A 1 102 ? 2.403 -1.648 -12.366 1.00 62.19 102 ALA A C 1
ATOM 842 O O . ALA A 1 102 ? 3.480 -1.087 -12.568 1.00 62.19 102 ALA A O 1
ATOM 843 N N . PRO A 1 103 ? 2.256 -2.471 -11.307 1.00 64.06 103 PRO A N 1
ATOM 844 C CA . PRO A 1 103 ? 3.431 -3.047 -10.673 1.00 64.06 103 PRO A CA 1
ATOM 845 C C . PRO A 1 103 ? 3.947 -4.260 -11.462 1.00 64.06 103 PRO A C 1
ATOM 847 O O . PRO A 1 103 ? 3.155 -5.141 -11.807 1.00 64.06 103 PRO A O 1
ATOM 850 N N . GLU A 1 104 ? 5.264 -4.341 -11.681 1.00 66.88 104 GLU A N 1
ATOM 851 C CA . GLU A 1 104 ? 5.890 -5.529 -12.293 1.00 66.88 104 GLU A CA 1
ATOM 852 C C . GLU A 1 104 ? 5.738 -6.748 -11.369 1.00 66.88 104 GLU A C 1
ATOM 854 O O . GLU A 1 104 ? 5.369 -7.842 -11.801 1.00 66.88 104 GLU A O 1
ATOM 859 N N . ARG A 1 105 ? 5.969 -6.552 -10.062 1.00 69.19 105 ARG A N 1
ATOM 860 C CA . ARG A 1 105 ? 5.790 -7.573 -9.020 1.00 69.19 105 ARG A CA 1
ATOM 861 C C . ARG A 1 105 ? 5.101 -6.988 -7.797 1.00 69.19 105 ARG A C 1
ATOM 863 O O . ARG A 1 105 ? 5.565 -5.980 -7.256 1.00 69.19 105 ARG A O 1
ATOM 870 N N . PHE A 1 106 ? 4.052 -7.652 -7.305 1.00 71.44 106 PHE A N 1
ATOM 871 C CA . PHE A 1 106 ? 3.432 -7.254 -6.043 1.00 71.44 106 PHE A CA 1
ATOM 872 C C . PHE A 1 106 ? 2.984 -8.429 -5.167 1.00 71.44 106 PHE A C 1
ATOM 874 O O . PHE A 1 106 ? 2.476 -9.444 -5.642 1.00 71.44 106 PHE A O 1
ATOM 881 N N . GLY A 1 107 ? 3.172 -8.268 -3.859 1.00 69.19 107 GLY A N 1
ATOM 882 C CA . GLY A 1 107 ? 2.679 -9.174 -2.826 1.00 69.19 107 GLY A CA 1
ATOM 883 C C . GLY A 1 107 ? 1.726 -8.445 -1.889 1.00 69.19 107 GLY A C 1
ATOM 884 O O . GLY A 1 107 ? 1.986 -7.305 -1.497 1.00 69.19 107 GLY 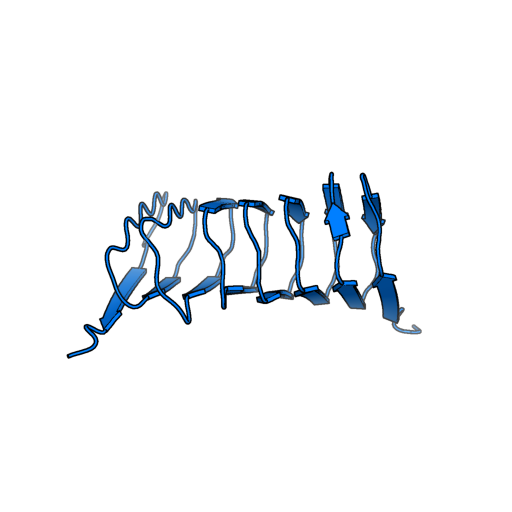A O 1
ATOM 885 N N . VAL A 1 108 ? 0.615 -9.097 -1.537 1.00 72.44 108 VAL A N 1
ATOM 886 C CA . VAL A 1 108 ? -0.329 -8.581 -0.542 1.00 72.44 108 VAL A CA 1
ATOM 887 C C . VAL A 1 108 ? -0.585 -9.641 0.520 1.00 72.44 108 VAL A C 1
ATOM 889 O O . VAL A 1 108 ? -1.047 -10.747 0.231 1.00 72.44 108 VAL A O 1
ATOM 892 N N . HIS A 1 109 ? -0.319 -9.285 1.773 1.00 70.50 109 HIS A N 1
ATOM 893 C CA . HIS A 1 109 ? -0.461 -10.187 2.911 1.00 70.50 109 HIS A CA 1
ATOM 894 C C . HIS A 1 109 ? -1.530 -9.679 3.883 1.00 70.50 109 HIS A C 1
ATOM 896 O O . HIS A 1 109 ? -1.420 -8.572 4.418 1.00 70.50 109 HIS A O 1
ATOM 902 N N . PHE A 1 110 ? -2.543 -10.509 4.149 1.00 70.81 110 PHE A N 1
ATOM 903 C CA . PHE A 1 110 ? -3.567 -10.273 5.169 1.00 70.81 110 PHE A CA 1
ATOM 904 C C . PHE A 1 110 ? -3.338 -11.206 6.357 1.00 70.81 110 PHE A C 1
ATOM 906 O O . PHE A 1 110 ? -3.418 -12.423 6.210 1.00 70.81 110 PHE A O 1
ATOM 913 N N . MET A 1 111 ? -3.055 -10.639 7.531 1.00 66.00 111 MET A N 1
ATOM 914 C CA . MET A 1 111 ? -2.726 -11.420 8.733 1.00 66.00 111 MET A CA 1
ATOM 915 C C . MET A 1 111 ? -3.942 -11.730 9.624 1.00 66.00 111 MET A C 1
ATOM 917 O O . MET A 1 111 ? -3.804 -12.522 10.547 1.00 66.00 111 MET A O 1
ATOM 921 N N . GLU A 1 112 ? -5.113 -11.126 9.381 1.00 63.62 112 GLU A N 1
ATOM 922 C CA . GLU A 1 112 ? -6.328 -11.318 10.199 1.00 63.62 112 GLU A CA 1
ATOM 923 C C . GLU A 1 112 ? -7.619 -11.359 9.355 1.00 63.62 112 GLU A C 1
ATOM 925 O O . GLU A 1 112 ? -7.577 -11.235 8.129 1.00 63.62 112 GLU A O 1
ATOM 930 N N . GLN A 1 113 ? -8.773 -11.559 10.016 1.00 54.44 113 GLN A N 1
ATOM 931 C CA . GLN A 1 113 ? -10.066 -11.883 9.394 1.00 54.44 113 GLN A CA 1
ATOM 932 C C . GLN A 1 113 ? -10.537 -10.764 8.457 1.00 54.44 113 GLN A C 1
ATOM 934 O O . GLN A 1 113 ? -10.458 -9.579 8.790 1.00 54.44 113 GLN A O 1
ATOM 939 N N . ARG A 1 114 ? -11.025 -11.144 7.269 1.00 59.59 114 ARG A N 1
ATOM 940 C CA . ARG A 1 114 ? -11.543 -10.218 6.253 1.00 59.59 114 ARG A CA 1
ATOM 941 C C . ARG A 1 114 ? -12.749 -10.806 5.532 1.00 59.59 114 ARG A C 1
ATOM 943 O O . ARG A 1 114 ? -12.785 -12.009 5.279 1.00 59.59 114 ARG A O 1
ATOM 950 N N . ASP A 1 115 ? -13.662 -9.913 5.157 1.00 48.41 115 ASP A N 1
ATOM 951 C CA . ASP A 1 115 ? -14.897 -10.244 4.438 1.00 48.41 115 ASP A CA 1
ATOM 952 C C . ASP A 1 115 ? -14.769 -10.070 2.913 1.00 48.41 115 ASP A C 1
ATOM 954 O O . ASP A 1 115 ? -15.470 -10.734 2.155 1.00 48.41 115 ASP A O 1
ATOM 958 N N . SER A 1 116 ? -13.864 -9.206 2.428 1.00 50.72 116 SER A N 1
ATOM 959 C CA . SER A 1 116 ? -13.560 -9.081 0.995 1.00 50.72 116 SER A CA 1
ATOM 960 C C . SER A 1 116 ? -12.315 -8.230 0.744 1.00 50.72 116 SER A C 1
ATOM 962 O O . SER A 1 116 ? -12.171 -7.162 1.336 1.00 50.72 116 SER A O 1
ATOM 964 N N . VAL A 1 117 ? -11.462 -8.655 -0.187 1.00 55.22 117 VAL A N 1
ATOM 965 C CA . VAL A 1 117 ? -10.351 -7.853 -0.719 1.00 55.22 117 VAL A CA 1
ATOM 966 C C . VAL A 1 117 ? -10.509 -7.803 -2.228 1.00 55.22 117 VAL A C 1
ATOM 968 O O . VAL A 1 117 ? -10.485 -8.860 -2.848 1.00 55.22 117 VAL A O 1
ATOM 971 N N . TYR A 1 118 ? -10.645 -6.608 -2.804 1.00 55.47 118 TYR A N 1
ATOM 972 C CA . TYR A 1 118 ? -10.551 -6.409 -4.249 1.00 55.47 118 TYR A CA 1
ATOM 973 C C . TYR A 1 118 ? -9.119 -6.017 -4.601 1.00 55.47 118 TYR A C 1
ATOM 975 O O . TYR A 1 118 ? -8.540 -5.132 -3.982 1.00 55.47 118 TYR A O 1
ATOM 983 N N . ILE A 1 119 ? -8.543 -6.711 -5.575 1.00 59.06 119 ILE A N 1
ATOM 984 C CA . ILE A 1 119 ? -7.214 -6.438 -6.117 1.00 59.06 119 ILE A CA 1
ATOM 985 C C . ILE A 1 119 ? -7.414 -6.416 -7.615 1.00 59.06 119 ILE A C 1
ATOM 987 O O . ILE A 1 119 ? -7.798 -7.443 -8.161 1.00 59.06 119 ILE A O 1
ATOM 991 N N . SER A 1 120 ? -7.157 -5.276 -8.249 1.00 55.84 120 SER A N 1
ATOM 992 C CA . SER A 1 120 ? -7.017 -5.166 -9.703 1.00 55.84 120 SER A CA 1
ATOM 993 C C . SER A 1 120 ? -5.580 -4.771 -10.009 1.00 55.84 120 SER A C 1
ATOM 995 O O . SER A 1 120 ? -5.019 -3.949 -9.288 1.00 55.84 120 SER A O 1
ATOM 997 N N . GLY A 1 121 ? -4.992 -5.391 -11.030 1.00 57.84 121 GLY A N 1
ATOM 998 C CA . GLY A 1 121 ? -3.627 -5.158 -11.494 1.00 57.84 121 GLY A CA 1
ATOM 999 C C . GLY A 1 121 ? -3.588 -5.289 -13.009 1.00 57.84 121 GLY A C 1
ATOM 1000 O O . GLY A 1 121 ? -4.230 -6.188 -13.539 1.00 57.84 121 GLY A O 1
ATOM 1001 N N . HIS A 1 122 ? -2.871 -4.390 -13.682 1.00 51.66 122 HIS A N 1
ATOM 1002 C CA . HIS A 1 122 ? -2.676 -4.363 -15.133 1.00 51.66 122 HIS A CA 1
ATOM 1003 C C . HIS A 1 122 ? -1.171 -4.528 -15.377 1.00 51.66 122 HIS A C 1
ATOM 1005 O O . HIS A 1 122 ? -0.427 -3.664 -14.930 1.00 51.66 122 HIS A O 1
ATOM 1011 N N . GLN A 1 123 ? -0.742 -5.615 -16.036 1.00 55.69 123 GLN A N 1
ATOM 1012 C CA . GLN A 1 123 ? 0.671 -5.991 -16.299 1.00 55.69 123 GLN A CA 1
ATOM 1013 C C . GLN A 1 123 ? 1.491 -6.526 -15.104 1.00 55.69 123 GLN A C 1
ATOM 1015 O O . GLN A 1 123 ? 2.638 -6.129 -14.933 1.00 55.69 123 GLN A O 1
ATOM 1020 N N . SER A 1 124 ? 0.942 -7.424 -14.281 1.00 55.31 124 SER A N 1
ATOM 1021 C CA . SER A 1 124 ? 1.709 -8.033 -13.180 1.00 55.31 124 SER A CA 1
ATOM 1022 C C . SER A 1 124 ? 2.019 -9.503 -13.448 1.00 55.31 124 SER A C 1
ATOM 1024 O O . SER A 1 124 ? 1.098 -10.283 -13.692 1.00 55.31 124 SER A O 1
ATOM 1026 N N . ASP A 1 125 ? 3.294 -9.877 -13.322 1.00 55.28 125 ASP A N 1
ATOM 1027 C CA . ASP A 1 125 ? 3.765 -11.247 -13.565 1.00 55.28 125 ASP A CA 1
ATOM 1028 C C . ASP A 1 125 ? 3.439 -12.186 -12.389 1.00 55.28 125 ASP A C 1
ATOM 1030 O O . ASP A 1 125 ? 3.283 -13.391 -12.574 1.00 55.28 125 ASP A O 1
ATOM 1034 N N . LEU A 1 126 ? 3.301 -11.657 -11.163 1.00 57.84 126 LEU A N 1
ATOM 1035 C CA . LEU A 1 126 ? 2.981 -12.450 -9.972 1.00 57.84 126 LEU A CA 1
ATOM 1036 C C . LEU A 1 126 ? 2.130 -11.665 -8.969 1.00 57.84 126 LEU A C 1
ATOM 1038 O O . LEU A 1 126 ? 2.542 -10.609 -8.489 1.00 57.84 126 LEU A O 1
ATOM 1042 N N . VAL A 1 127 ? 0.972 -12.236 -8.630 1.00 63.38 127 VAL A N 1
ATOM 1043 C CA . VAL A 1 127 ? 0.054 -11.779 -7.584 1.00 63.38 127 VAL A CA 1
ATOM 1044 C C . VAL A 1 127 ? -0.028 -12.848 -6.510 1.00 63.38 127 VAL A C 1
ATOM 1046 O O . VAL A 1 127 ? -0.582 -13.925 -6.742 1.00 63.38 127 VAL A O 1
ATOM 1049 N N . THR A 1 128 ? 0.473 -12.540 -5.320 1.00 59.78 128 THR A N 1
ATOM 1050 C CA . THR A 1 128 ? 0.340 -13.434 -4.167 1.00 59.78 128 THR A CA 1
ATOM 1051 C C . THR A 1 128 ? -0.593 -12.810 -3.146 1.00 59.78 128 THR A C 1
ATOM 1053 O O . THR A 1 128 ? -0.329 -11.711 -2.655 1.00 59.78 128 THR A O 1
ATOM 1056 N N . VAL A 1 129 ? -1.677 -13.521 -2.828 1.00 65.00 129 VAL A N 1
ATOM 1057 C CA . VAL A 1 129 ? -2.649 -13.115 -1.810 1.00 65.00 129 VAL A CA 1
ATOM 1058 C C . VAL A 1 129 ? -2.760 -14.210 -0.762 1.00 65.00 129 VAL A C 1
ATOM 1060 O O . VAL A 1 129 ? -3.179 -15.332 -1.055 1.00 65.00 129 VAL A O 1
ATOM 1063 N N . HIS A 1 130 ? -2.412 -13.863 0.472 1.00 62.34 130 HIS A N 1
ATOM 1064 C CA . HIS A 1 130 ? -2.607 -14.722 1.637 1.00 62.34 130 HIS A CA 1
ATOM 1065 C C . HIS A 1 130 ? -3.715 -14.149 2.506 1.00 62.34 130 HIS A C 1
ATOM 1067 O O . HIS A 1 130 ? -3.687 -12.958 2.811 1.00 62.34 130 HIS A O 1
ATOM 1073 N N . GLY A 1 131 ? -4.660 -14.984 2.931 1.00 60.38 131 GLY A N 1
ATOM 1074 C CA . GLY A 1 131 ? -5.704 -14.579 3.866 1.00 60.38 131 GLY A CA 1
ATOM 1075 C C . GLY A 1 131 ? -6.390 -15.771 4.523 1.00 60.38 131 GLY A C 1
ATOM 1076 O O . GLY A 1 131 ? -6.197 -16.919 4.131 1.00 60.38 131 GLY A O 1
ATOM 1077 N N . ILE A 1 132 ? -7.188 -15.490 5.551 1.00 51.16 132 ILE A N 1
ATOM 1078 C CA . ILE A 1 132 ? -7.739 -16.528 6.435 1.00 51.16 132 ILE A CA 1
ATOM 1079 C C . ILE A 1 132 ? -9.220 -16.878 6.169 1.00 51.16 132 ILE A C 1
ATOM 1081 O O . ILE A 1 132 ? -9.761 -17.778 6.807 1.00 51.16 132 ILE A O 1
ATOM 1085 N N . ARG A 1 133 ? -9.891 -16.196 5.219 1.00 61.31 133 ARG A N 1
ATOM 1086 C CA . ARG A 1 133 ? -11.283 -16.467 4.769 1.00 61.31 133 ARG A CA 1
ATOM 1087 C C . ARG A 1 133 ? -11.492 -16.166 3.266 1.00 61.31 133 ARG A C 1
ATOM 1089 O O . ARG A 1 133 ? -10.631 -16.505 2.461 1.00 61.31 133 ARG A O 1
ATOM 1096 N N . GLU A 1 134 ? -12.645 -15.606 2.876 1.00 54.91 134 GLU A N 1
ATOM 1097 C CA . GLU A 1 134 ? -13.038 -15.330 1.489 1.00 54.91 134 GLU A CA 1
ATOM 1098 C C . GLU A 1 134 ? -12.154 -14.232 0.881 1.00 54.91 134 GLU A C 1
ATOM 1100 O O . GLU A 1 134 ? -12.127 -13.090 1.338 1.00 54.91 134 GLU A O 1
ATOM 1105 N N . ILE A 1 135 ? -11.427 -14.583 -0.178 1.00 58.62 135 ILE A N 1
ATOM 1106 C CA . ILE A 1 135 ? -10.596 -13.657 -0.947 1.00 58.62 135 ILE A CA 1
ATOM 1107 C C . ILE A 1 135 ? -11.213 -13.540 -2.340 1.00 58.62 135 ILE A C 1
ATOM 1109 O O . ILE A 1 135 ? -11.188 -14.498 -3.111 1.00 58.62 135 ILE A O 1
ATOM 1113 N N . ARG A 1 136 ? -11.745 -12.362 -2.687 1.00 56.81 136 ARG A N 1
ATOM 1114 C CA . ARG A 1 136 ? -12.234 -12.059 -4.045 1.00 56.81 136 ARG A CA 1
ATOM 1115 C C . ARG A 1 136 ? -11.178 -11.324 -4.864 1.00 56.81 136 ARG A C 1
ATOM 1117 O O . ARG A 1 136 ? -11.282 -10.131 -5.123 1.00 56.81 136 ARG A O 1
ATOM 1124 N N . CYS A 1 137 ? -10.159 -12.046 -5.307 1.00 61.56 137 CYS A N 1
ATOM 1125 C CA . CYS A 1 137 ? -9.134 -11.471 -6.175 1.00 61.56 137 CYS A CA 1
ATOM 1126 C C . CYS A 1 137 ? -9.630 -11.389 -7.633 1.00 61.56 137 CYS A C 1
ATOM 1128 O O . CYS A 1 137 ? -10.144 -12.374 -8.156 1.00 61.56 137 CYS A O 1
ATOM 1130 N N . THR A 1 138 ? -9.479 -10.236 -8.297 1.00 58.62 138 THR A N 1
ATOM 1131 C CA . THR A 1 138 ? -9.794 -10.061 -9.730 1.00 58.62 138 THR A CA 1
ATOM 1132 C C . THR A 1 138 ? -8.577 -9.504 -10.460 1.00 58.62 138 THR A C 1
ATOM 1134 O O . THR A 1 138 ? -8.422 -8.297 -10.623 1.00 58.62 138 THR A O 1
ATOM 1137 N N . VAL A 1 139 ? -7.689 -10.379 -10.925 1.00 62.03 139 VAL A N 1
ATOM 1138 C CA . VAL A 1 139 ? -6.507 -9.933 -11.674 1.00 62.03 139 VAL A CA 1
ATOM 1139 C C . VAL A 1 139 ? -6.861 -9.757 -13.154 1.00 62.03 139 VAL A C 1
ATOM 1141 O O . VAL A 1 139 ? -7.402 -10.672 -13.767 1.00 62.03 139 VAL A O 1
ATOM 1144 N N . GLN A 1 140 ? -6.559 -8.591 -13.734 1.00 58.00 140 GLN A N 1
ATOM 1145 C CA . GLN A 1 140 ? -6.868 -8.260 -15.130 1.00 58.00 140 GLN A CA 1
ATOM 1146 C C . GLN A 1 140 ? -5.597 -7.818 -15.875 1.00 58.00 140 GLN A C 1
ATOM 1148 O O . GLN A 1 140 ? -5.313 -6.629 -16.012 1.00 58.00 140 GLN A O 1
ATOM 1153 N N . GLY A 1 141 ? -4.822 -8.782 -16.372 1.00 57.12 141 GLY A N 1
ATOM 1154 C CA . GLY A 1 141 ? -3.603 -8.527 -17.144 1.00 57.12 141 GLY A CA 1
ATOM 1155 C C . GLY A 1 141 ? -3.826 -8.450 -18.660 1.00 57.12 141 GLY A C 1
ATOM 1156 O O . GLY A 1 141 ? -4.751 -9.049 -19.199 1.00 57.12 141 GLY A O 1
ATOM 1157 N N . ILE A 1 142 ? -2.924 -7.745 -19.352 1.00 47.19 142 ILE A N 1
ATOM 1158 C CA . ILE A 1 142 ? -2.740 -7.784 -20.820 1.00 47.19 142 ILE A CA 1
ATOM 1159 C C . ILE A 1 142 ? -1.598 -8.748 -21.234 1.00 47.19 142 ILE A C 1
ATOM 1161 O O . ILE A 1 142 ? -1.093 -8.659 -22.348 1.00 47.19 142 ILE A O 1
ATOM 1165 N N . GLY A 1 143 ? -1.188 -9.669 -20.344 1.00 57.78 143 GLY A N 1
ATOM 1166 C CA . GLY A 1 143 ? -0.083 -10.631 -20.524 1.00 57.78 143 GLY A CA 1
ATOM 1167 C C . GLY A 1 143 ? -0.188 -11.856 -19.595 1.00 57.78 143 GLY A C 1
ATOM 1168 O O . GLY A 1 143 ? -1.219 -12.038 -18.942 1.00 57.78 143 GLY A O 1
ATOM 1169 N N . GLU A 1 144 ? 0.855 -12.698 -19.529 1.00 56.25 144 GLU A N 1
ATOM 1170 C CA . GLU A 1 144 ? 0.904 -13.845 -18.601 1.00 56.25 144 GLU A CA 1
ATOM 1171 C C . GLU A 1 144 ? 0.768 -13.355 -17.156 1.00 56.25 144 GLU A C 1
ATOM 1173 O O . GLU A 1 144 ? 1.521 -12.508 -16.695 1.00 56.25 144 GLU A O 1
ATOM 1178 N N . THR A 1 145 ? -0.248 -13.849 -16.455 1.00 54.78 145 THR A N 1
ATOM 1179 C CA . THR A 1 145 ? -0.583 -13.413 -15.099 1.00 54.78 145 THR A CA 1
ATOM 1180 C C . THR A 1 145 ? -0.609 -14.640 -14.200 1.00 54.78 145 THR A C 1
ATOM 1182 O O . THR A 1 145 ? -1.487 -15.492 -14.356 1.00 54.78 145 THR A O 1
ATOM 1185 N N . TRP A 1 146 ? 0.319 -14.744 -13.246 1.00 55.97 146 TRP A N 1
ATOM 1186 C CA . TRP A 1 146 ? 0.279 -15.796 -12.228 1.00 55.97 146 TRP A CA 1
ATOM 1187 C C . TRP A 1 146 ? -0.361 -15.267 -10.948 1.00 55.97 146 TRP A C 1
ATOM 1189 O O . TRP A 1 146 ? 0.148 -14.346 -10.315 1.00 55.97 146 TRP A O 1
ATOM 1199 N N . CYS A 1 147 ? -1.492 -15.853 -10.558 1.00 61.81 147 CYS A N 1
ATOM 1200 C CA . CYS A 1 147 ? -2.167 -15.538 -9.304 1.00 61.81 147 CYS A CA 1
ATOM 1201 C C . CYS A 1 147 ? -2.148 -16.759 -8.386 1.00 61.81 147 CYS A C 1
ATOM 1203 O O . CYS A 1 147 ? -2.680 -17.812 -8.736 1.00 61.81 147 CYS A O 1
ATOM 1205 N N . THR A 1 148 ? -1.564 -16.596 -7.201 1.00 60.62 148 THR A N 1
ATOM 1206 C CA . THR A 1 148 ? -1.612 -17.589 -6.129 1.00 60.62 148 THR A CA 1
ATOM 1207 C C . THR A 1 148 ? -2.480 -17.038 -5.008 1.00 60.62 148 THR A C 1
ATOM 1209 O O . THR A 1 148 ? -2.109 -16.075 -4.333 1.00 60.62 148 THR A O 1
ATOM 1212 N N . VAL A 1 149 ? -3.640 -17.663 -4.804 1.00 63.91 149 VAL A N 1
ATOM 1213 C CA . VAL A 1 149 ? -4.519 -17.393 -3.663 1.00 63.91 149 VAL A CA 1
ATOM 1214 C C . VAL A 1 149 ? -4.398 -18.560 -2.696 1.00 63.91 149 VAL A C 1
ATOM 1216 O O . VAL A 1 149 ? -4.783 -19.682 -3.023 1.00 63.91 149 VAL A O 1
ATOM 1219 N N . GLN A 1 150 ? -3.861 -18.304 -1.505 1.00 60.28 150 GLN A N 1
ATOM 1220 C CA . GLN A 1 150 ? -3.756 -19.309 -0.451 1.00 60.28 150 GLN A CA 1
ATOM 1221 C C . GLN A 1 150 ? -4.633 -18.901 0.733 1.00 60.28 150 GLN A C 1
ATOM 1223 O O . GLN A 1 150 ? -4.363 -17.908 1.410 1.00 60.28 150 GLN A O 1
ATOM 1228 N N . GLY A 1 151 ? -5.686 -19.685 0.968 1.00 56.25 151 GLY A N 1
ATOM 1229 C CA . GLY A 1 151 ? -6.548 -19.572 2.140 1.00 56.25 151 GLY A CA 1
ATOM 1230 C C . GLY A 1 151 ? -6.125 -20.551 3.233 1.00 56.25 151 GLY A C 1
ATOM 1231 O O . GLY A 1 151 ? -5.905 -21.728 2.947 1.00 56.25 151 GLY A O 1
ATOM 1232 N N . THR A 1 152 ? -6.048 -20.104 4.484 1.00 54.31 152 THR A N 1
ATOM 1233 C CA . THR A 1 152 ? -5.925 -20.997 5.650 1.00 54.31 152 THR A CA 1
ATOM 1234 C C . THR A 1 152 ? -7.203 -20.938 6.471 1.00 54.31 152 THR A C 1
ATOM 1236 O O . THR A 1 152 ? -7.555 -19.883 6.987 1.00 54.31 152 THR A O 1
ATOM 1239 N N . ARG A 1 153 ? -7.905 -22.068 6.594 1.00 49.94 153 ARG A N 1
ATOM 1240 C CA . ARG A 1 153 ? -9.087 -22.184 7.454 1.00 49.94 153 ARG A CA 1
ATOM 1241 C C . ARG A 1 153 ? -8.614 -22.417 8.889 1.00 49.94 153 ARG A C 1
ATOM 1243 O O . ARG A 1 153 ? -8.017 -23.456 9.152 1.00 49.94 153 ARG A O 1
ATOM 1250 N N . GLU A 1 154 ? -8.860 -21.473 9.792 1.00 53.69 154 GLU A N 1
ATOM 1251 C CA . GLU A 1 154 ? -8.718 -21.734 11.230 1.00 53.69 154 GLU A CA 1
ATOM 1252 C C . GLU A 1 154 ? -9.810 -22.736 11.644 1.00 53.69 154 GLU A C 1
ATOM 1254 O O . GLU A 1 154 ? -10.998 -22.502 11.397 1.00 53.69 154 GLU A O 1
ATOM 1259 N N . THR A 1 155 ? -9.386 -23.892 12.160 1.00 47.91 155 THR A N 1
ATOM 1260 C CA . THR A 1 155 ? -10.235 -24.932 12.769 1.00 47.91 155 THR A CA 1
ATOM 1261 C C . THR A 1 155 ? -10.509 -24.629 14.225 1.00 47.91 155 THR A C 1
ATOM 1263 O O . THR A 1 155 ? -9.520 -24.295 14.915 1.00 47.91 155 THR A O 1
#

Organism: NCBI:txid231223

Radius of gyration: 15.43 Å; chains: 1; bounding box: 41×41×37 Å

Secondary structure (DSSP, 8-state):
----EEEEEEEEESS-EEEE---SEEEEEEEEE-EEEEEE--EEEEEEEEEEEEEEEEEE--EEEEEEEEEEEEEEEEEEESEEEEEEEESSEEEEEEEEES-SEEEEEE-S--S---EE-SS-SEEEEEESS--------SS--EEEEEE----

Foldseek 3Di:
DDQFADEEEAEAEEAAEDEAEEHQHYEYEYEQYAYEEYEYEEYAEYEYEYANYAEYEYEYAEYQYYEYEYHHYEEYHYEYHYYQEEEYEYEDYAYDEYEYEDHQEYEYEYNDDYDEYEYEYENYQEYEYEDADDYDYDYDYPDHYHYDYDYHHDD

pLDDT: mean 70.56, std 11.47, range [39.94, 88.56]